Protein AF-A0A1Z4LWZ6-F1 (afdb_monomer_lite)

Organism: NCBI:txid1973488

pLDDT: mean 80.78, std 16.77, range [33.28, 98.44]

Radius of gyration: 16.52 Å; chains: 1; bounding box: 43×30×54 Å

Sequence (131 aa):
MSKLRDSLDKFLAWQERNRPEYASQLQPGLTEEEIEEKLKDIPFRLPKEVYQLYQWRNGSTFDYFLPGSGFIFLPLERAVEEYELNADTYSTDDEYDEPEEYWNQYYFPIFFEGAESAVLGVSPMSNFPRQ

InterPro domains:
  IPR018958 Knr4/Smi1-like domain [PF09346] (29-117)
  IPR037883 Knr4/Smi1-like domain superfamily [G3DSA:3.40.1580.10] (21-126)

Structure (mmCIF, N/CA/C/O backbone):
data_AF-A0A1Z4LWZ6-F1
#
_entry.id   AF-A0A1Z4LWZ6-F1
#
loop_
_atom_site.group_PDB
_atom_site.id
_atom_site.type_symbol
_atom_site.label_atom_id
_atom_site.label_alt_id
_atom_site.label_comp_id
_atom_site.label_asym_id
_atom_site.label_entity_id
_atom_site.label_seq_id
_atom_site.pdbx_PDB_ins_code
_atom_site.Cartn_x
_atom_site.Cartn_y
_atom_site.Cartn_z
_atom_site.occupancy
_atom_site.B_iso_or_equiv
_atom_site.auth_seq_id
_atom_site.auth_com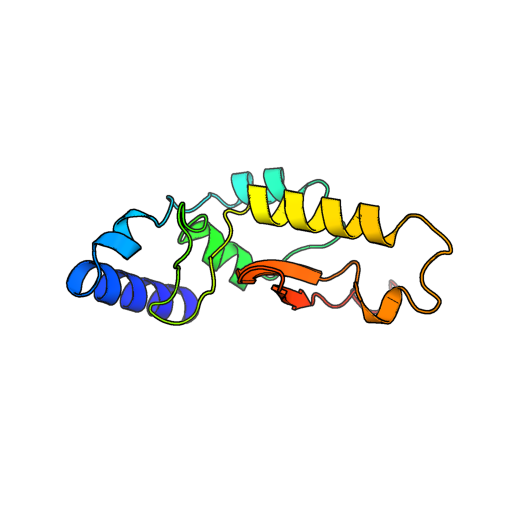p_id
_atom_site.auth_asym_id
_atom_site.auth_atom_id
_atom_site.pdbx_PDB_model_num
ATOM 1 N N . MET A 1 1 ? -20.428 1.361 -0.894 1.00 59.91 1 MET A N 1
ATOM 2 C CA . MET A 1 1 ? -19.069 0.832 -0.662 1.00 59.91 1 MET A CA 1
ATOM 3 C C . MET A 1 1 ? -18.906 -0.451 -1.463 1.00 59.91 1 MET A C 1
ATOM 5 O O . MET A 1 1 ? -19.907 -1.108 -1.727 1.00 59.91 1 MET A O 1
ATOM 9 N N . SER A 1 2 ? -17.697 -0.772 -1.926 1.00 84.94 2 SER A N 1
ATOM 10 C CA . SER A 1 2 ? -17.423 -2.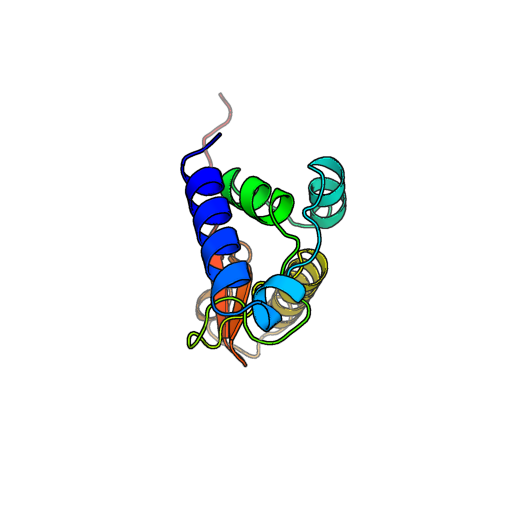062 -2.574 1.00 84.94 2 SER A CA 1
ATOM 11 C C . SER A 1 2 ? -17.278 -3.168 -1.520 1.00 84.94 2 SER A C 1
ATOM 13 O O . SER A 1 2 ? -16.901 -2.894 -0.382 1.00 84.94 2 SER A O 1
ATOM 15 N N . LYS A 1 3 ? -17.500 -4.433 -1.908 1.00 90.06 3 LYS A N 1
ATOM 16 C CA . LYS A 1 3 ? -17.284 -5.602 -1.029 1.00 90.06 3 LYS A CA 1
ATOM 17 C C . LYS A 1 3 ? -15.859 -5.647 -0.456 1.00 90.06 3 LYS A C 1
ATOM 19 O O . LYS A 1 3 ? -15.663 -6.126 0.660 1.00 90.06 3 LYS A O 1
ATOM 24 N N . LEU A 1 4 ? -14.883 -5.142 -1.215 1.00 90.00 4 LEU A N 1
ATOM 25 C CA . LEU A 1 4 ? -13.498 -5.011 -0.777 1.00 90.00 4 LEU A CA 1
ATOM 26 C C . LEU A 1 4 ? -13.386 -4.007 0.374 1.00 90.00 4 LEU A C 1
ATOM 28 O O . LEU A 1 4 ? -12.937 -4.387 1.449 1.00 90.00 4 LEU A O 1
ATOM 32 N N . ARG A 1 5 ? -13.868 -2.771 0.188 1.00 90.25 5 ARG A N 1
ATOM 33 C CA . ARG A 1 5 ? -13.847 -1.735 1.235 1.00 90.25 5 ARG A CA 1
ATOM 34 C C . ARG A 1 5 ? -14.552 -2.188 2.510 1.00 90.25 5 ARG A C 1
ATOM 36 O O . ARG A 1 5 ? -13.967 -2.094 3.579 1.00 90.25 5 ARG A O 1
ATOM 43 N N . ASP A 1 6 ? -15.727 -2.805 2.390 1.00 92.56 6 ASP A N 1
ATOM 44 C CA . ASP A 1 6 ? -16.456 -3.325 3.554 1.00 92.56 6 ASP A CA 1
ATOM 45 C C . ASP A 1 6 ? -15.662 -4.402 4.316 1.00 92.56 6 ASP A C 1
ATOM 47 O O . ASP A 1 6 ? -15.778 -4.527 5.536 1.00 92.56 6 ASP A O 1
ATOM 51 N N . SER A 1 7 ? -14.884 -5.220 3.603 1.00 93.25 7 SER A N 1
ATOM 52 C CA . SER A 1 7 ? -14.030 -6.246 4.214 1.00 93.25 7 SER A CA 1
ATOM 53 C C . SER A 1 7 ? -12.808 -5.627 4.892 1.00 93.25 7 SER A C 1
ATOM 55 O O . SER A 1 7 ? -12.471 -6.017 6.009 1.00 93.25 7 SER A O 1
ATOM 57 N N . LEU A 1 8 ? -12.186 -4.637 4.249 1.00 92.75 8 LEU A N 1
ATOM 58 C CA . LEU A 1 8 ? -11.034 -3.904 4.771 1.00 92.75 8 LEU A CA 1
ATOM 59 C C . LEU A 1 8 ? -11.390 -3.097 6.028 1.00 92.75 8 LEU A C 1
ATOM 61 O O . LEU A 1 8 ? -10.651 -3.134 7.008 1.00 92.75 8 LEU A O 1
ATOM 65 N N . ASP A 1 9 ? -12.558 -2.456 6.057 1.00 94.06 9 ASP A N 1
ATOM 66 C CA . ASP A 1 9 ? -13.031 -1.709 7.228 1.00 94.06 9 ASP A CA 1
ATOM 67 C C . ASP A 1 9 ? -13.310 -2.639 8.418 1.00 94.06 9 ASP A C 1
ATOM 69 O O . ASP A 1 9 ? -12.937 -2.342 9.554 1.00 94.06 9 ASP A O 1
ATOM 73 N N . LYS A 1 10 ? -13.902 -3.817 8.172 1.00 93.94 10 LYS A N 1
ATOM 74 C CA . LYS A 1 10 ? -14.083 -4.848 9.212 1.00 93.94 10 LYS A CA 1
ATOM 75 C C . LYS A 1 10 ? -12.750 -5.367 9.737 1.00 93.94 10 LYS A C 1
ATOM 77 O O . LYS A 1 10 ? -12.621 -5.612 10.936 1.00 93.94 10 LYS A O 1
ATOM 82 N N . PHE A 1 11 ? -11.780 -5.554 8.848 1.00 90.88 11 PHE A N 1
ATOM 83 C CA . PHE A 1 11 ? -10.440 -5.989 9.214 1.00 90.88 11 PHE A CA 1
ATOM 84 C C . PHE A 1 11 ? -9.720 -4.937 10.064 1.00 90.88 11 PHE A C 1
ATOM 86 O O . PHE A 1 11 ? -9.184 -5.285 11.115 1.00 90.88 11 PHE A O 1
ATOM 93 N N . LEU A 1 12 ? -9.791 -3.657 9.680 1.00 91.94 12 LEU A N 1
ATOM 94 C CA . LEU A 1 12 ? -9.246 -2.551 10.468 1.00 91.94 12 LEU A CA 1
ATOM 95 C C . LEU A 1 12 ? -9.880 -2.495 11.859 1.00 91.94 12 LEU A C 1
ATOM 97 O O . LEU A 1 12 ? -9.161 -2.502 12.851 1.00 91.94 12 LEU A O 1
ATOM 101 N N . ALA A 1 13 ? -11.212 -2.538 11.943 1.00 94.38 13 ALA A N 1
ATOM 102 C CA . ALA A 1 13 ? -11.920 -2.517 13.222 1.00 94.38 13 ALA A CA 1
ATOM 103 C C . ALA A 1 13 ? -11.536 -3.708 14.120 1.00 94.38 13 ALA A C 1
ATOM 105 O O . ALA A 1 13 ? -11.448 -3.586 15.346 1.00 94.38 13 ALA A O 1
ATOM 106 N N . TRP A 1 14 ? -11.291 -4.880 13.526 1.00 93.81 14 TRP A N 1
ATOM 107 C CA . TRP A 1 14 ? -10.775 -6.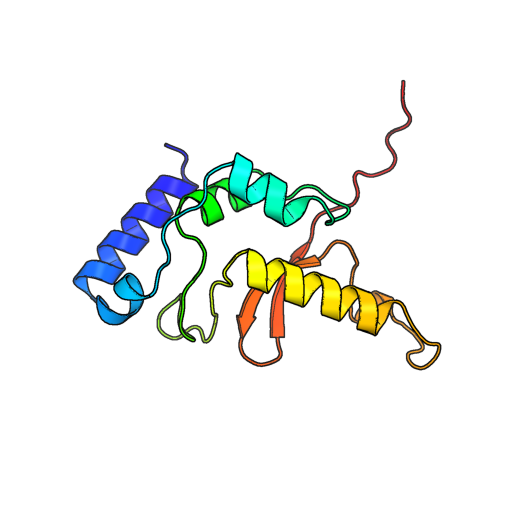027 14.264 1.00 93.81 14 TRP A CA 1
ATOM 108 C C . TRP A 1 14 ? -9.335 -5.796 14.744 1.00 93.81 14 TRP A C 1
ATOM 110 O O . TRP A 1 14 ? -9.048 -6.102 15.904 1.00 93.81 14 TRP A O 1
ATOM 120 N N . GLN A 1 15 ? -8.448 -5.240 13.911 1.00 89.50 15 GLN A N 1
ATOM 121 C CA . GLN A 1 15 ? -7.078 -4.922 14.320 1.00 89.50 15 GLN A CA 1
ATOM 122 C C . GLN A 1 15 ? -7.051 -3.877 15.434 1.00 89.50 15 GLN A C 1
ATOM 124 O O . GLN A 1 15 ? -6.440 -4.124 16.463 1.00 89.50 15 GLN A O 1
ATOM 129 N N . GLU A 1 16 ? -7.765 -2.762 15.296 1.00 92.56 16 GLU A N 1
ATOM 130 C CA . GLU A 1 16 ? -7.821 -1.705 16.316 1.00 92.56 16 GLU A CA 1
ATOM 131 C C . GLU A 1 16 ? -8.254 -2.251 17.684 1.00 92.56 16 GLU A C 1
ATOM 133 O O . GLU A 1 16 ? -7.759 -1.817 18.723 1.00 92.56 16 GLU A O 1
ATOM 138 N N . ARG A 1 17 ? -9.142 -3.255 17.696 1.00 94.94 17 ARG A N 1
ATOM 139 C CA . ARG A 1 17 ? -9.613 -3.900 18.925 1.00 94.94 17 ARG A CA 1
ATOM 140 C C . ARG A 1 17 ? -8.643 -4.932 19.503 1.00 94.94 17 ARG A C 1
ATOM 142 O O . ARG A 1 17 ? -8.573 -5.065 20.722 1.00 94.94 17 ARG A O 1
ATOM 149 N N . ASN A 1 18 ? -7.985 -5.730 18.663 1.00 91.81 18 ASN A N 1
ATOM 150 C CA . ASN A 1 18 ? -7.253 -6.927 19.110 1.00 91.81 18 ASN A CA 1
ATOM 151 C C . ASN A 1 18 ? -5.729 -6.788 19.023 1.00 91.81 18 ASN A C 1
ATOM 153 O O . ASN A 1 18 ? -5.012 -7.529 19.695 1.00 91.81 18 ASN A O 1
ATOM 157 N N . ARG A 1 19 ? -5.253 -5.900 18.156 1.00 88.69 19 ARG A N 1
ATOM 158 C CA . ARG A 1 19 ? -3.863 -5.689 17.737 1.00 88.69 19 ARG A CA 1
ATOM 159 C C . ARG A 1 19 ? -3.633 -4.200 17.393 1.00 88.69 19 ARG A C 1
ATOM 161 O O . ARG A 1 19 ? -3.230 -3.892 16.268 1.00 88.69 19 ARG A O 1
ATOM 168 N N . PRO A 1 20 ? -3.947 -3.256 18.303 1.00 90.31 20 PRO A N 1
ATOM 169 C CA . PRO A 1 20 ? -3.857 -1.817 18.030 1.00 90.31 20 PRO A CA 1
ATOM 170 C C . PRO A 1 20 ? -2.456 -1.372 17.592 1.00 90.31 20 PRO A C 1
ATOM 172 O O . PRO A 1 20 ? -2.320 -0.423 16.822 1.00 90.31 20 PRO A O 1
ATOM 175 N N . GLU A 1 21 ? -1.418 -2.079 18.035 1.00 86.94 21 GLU A N 1
ATOM 176 C CA . GLU A 1 21 ? -0.040 -1.871 17.616 1.00 86.94 21 GLU A CA 1
ATOM 177 C C . GLU A 1 21 ? 0.138 -2.051 16.104 1.00 86.94 21 GLU A C 1
ATOM 179 O O . GLU A 1 21 ? 0.820 -1.233 15.503 1.00 86.94 21 GLU A O 1
ATOM 184 N N . TYR A 1 22 ? -0.559 -3.000 15.470 1.00 85.62 22 TYR A N 1
ATOM 185 C CA . TYR A 1 22 ? -0.539 -3.213 14.016 1.00 85.62 22 TYR A CA 1
ATOM 186 C C . TYR A 1 22 ? -1.380 -2.155 13.291 1.00 85.62 22 TYR A C 1
ATOM 188 O O . TYR A 1 22 ? -0.916 -1.538 12.334 1.00 85.62 22 TYR A O 1
ATOM 196 N N . ALA A 1 23 ? -2.581 -1.863 13.805 1.00 89.44 23 ALA A N 1
ATOM 197 C CA . ALA A 1 23 ? -3.460 -0.847 13.224 1.00 89.44 23 ALA A CA 1
ATOM 198 C C . ALA A 1 23 ? -2.790 0.538 13.173 1.00 89.44 23 ALA A C 1
ATOM 200 O O . ALA A 1 23 ? -2.960 1.275 12.204 1.00 89.44 23 ALA A O 1
ATOM 201 N N . SER A 1 24 ? -1.992 0.870 14.194 1.00 90.12 24 SER A N 1
ATOM 202 C CA . SER A 1 24 ? -1.257 2.138 14.280 1.00 90.12 24 SER A CA 1
ATOM 203 C C . SER A 1 24 ? -0.158 2.305 13.225 1.00 90.12 24 SER A C 1
ATOM 205 O O . SER A 1 24 ? 0.258 3.433 12.971 1.00 90.12 24 SER A O 1
ATOM 207 N N . GLN A 1 25 ? 0.297 1.210 12.604 1.00 89.81 25 GLN A N 1
ATOM 208 C CA . GLN A 1 25 ? 1.324 1.234 11.557 1.00 89.81 25 GLN A CA 1
ATOM 209 C C . GLN A 1 25 ? 0.741 1.462 10.163 1.00 89.81 25 GLN A C 1
ATOM 211 O O . GLN A 1 25 ? 1.496 1.718 9.227 1.00 89.81 25 GLN A O 1
ATOM 216 N N . LEU A 1 26 ? -0.580 1.336 9.997 1.00 91.81 26 LEU A N 1
ATOM 217 C CA . LEU A 1 26 ? -1.230 1.529 8.707 1.00 91.81 26 LEU A CA 1
ATOM 218 C C . LEU A 1 26 ? -1.230 3.008 8.336 1.00 91.81 26 LEU A C 1
ATOM 220 O O . LEU A 1 26 ? -1.858 3.842 8.998 1.00 91.81 26 LEU A O 1
ATOM 224 N N . GLN A 1 27 ? -0.567 3.326 7.232 1.00 94.56 27 GLN A N 1
ATOM 225 C CA . GLN A 1 27 ? -0.454 4.702 6.772 1.00 94.56 27 GLN A CA 1
ATOM 226 C C . GLN A 1 27 ? -1.796 5.205 6.228 1.00 94.56 27 GLN A C 1
ATOM 228 O O . GLN A 1 27 ? -2.618 4.404 5.769 1.00 94.56 27 GLN A O 1
ATOM 233 N N . PRO A 1 28 ? -2.067 6.520 6.276 1.00 96.12 28 PRO A N 1
ATOM 234 C CA . PRO A 1 28 ? -3.244 7.097 5.633 1.00 96.12 28 PRO A CA 1
ATOM 235 C C . PRO A 1 28 ? -3.378 6.632 4.177 1.00 96.12 28 PRO A C 1
ATOM 237 O O . PRO A 1 28 ? -2.378 6.424 3.496 1.00 96.12 28 PRO A O 1
ATOM 240 N N . GLY A 1 29 ? -4.612 6.419 3.720 1.00 97.31 29 GLY A N 1
ATOM 241 C CA . GLY A 1 29 ? -4.866 6.098 2.318 1.00 97.31 29 GLY A CA 1
ATOM 242 C C . GLY A 1 29 ? -4.534 7.275 1.401 1.00 97.31 29 GLY A C 1
ATOM 243 O O . GLY A 1 29 ? -4.621 8.429 1.821 1.00 97.31 29 GLY A O 1
ATOM 244 N N . LEU A 1 30 ? -4.182 6.962 0.158 1.00 98.38 30 LEU A N 1
ATOM 245 C CA . LEU A 1 30 ? -3.868 7.939 -0.885 1.00 98.38 30 LEU A CA 1
ATOM 246 C C . LEU A 1 30 ? -5.127 8.406 -1.628 1.00 98.38 30 LEU A C 1
ATOM 248 O O . LEU A 1 30 ? -6.144 7.706 -1.657 1.00 98.38 30 LEU A O 1
ATOM 252 N N . THR A 1 31 ? -5.065 9.563 -2.279 1.00 98.19 31 THR A N 1
ATOM 253 C CA . THR A 1 31 ? -6.050 9.933 -3.303 1.00 98.19 31 THR A CA 1
ATOM 254 C C . THR A 1 31 ? -5.774 9.206 -4.619 1.00 98.19 31 THR A C 1
ATOM 256 O O . THR A 1 31 ? -4.719 8.605 -4.817 1.00 98.19 31 THR A O 1
ATOM 259 N N . GLU A 1 32 ? -6.741 9.227 -5.537 1.00 97.00 32 GLU A N 1
ATOM 260 C CA . GLU A 1 32 ? -6.535 8.662 -6.876 1.00 97.00 32 GLU A CA 1
ATOM 261 C C . GLU A 1 32 ? -5.408 9.390 -7.618 1.00 97.00 32 GLU A C 1
ATOM 263 O O . GLU A 1 32 ? -4.556 8.748 -8.217 1.00 97.00 32 GLU A O 1
ATOM 268 N N . GLU A 1 33 ? -5.345 10.716 -7.495 1.00 98.06 33 GLU A N 1
ATOM 269 C CA . GLU A 1 33 ? -4.312 11.550 -8.112 1.00 98.06 33 GLU A CA 1
ATOM 270 C C . GLU A 1 33 ? -2.917 11.256 -7.548 1.00 98.06 33 GLU A C 1
ATOM 272 O O . GLU A 1 33 ? -1.951 11.201 -8.303 1.00 98.06 33 GLU A O 1
ATOM 277 N N . GLU A 1 34 ? -2.802 11.027 -6.235 1.00 98.44 34 GLU A N 1
ATOM 278 C CA . GLU A 1 34 ? -1.536 10.629 -5.610 1.00 98.44 34 GLU A CA 1
ATOM 279 C C . GLU A 1 34 ? -1.065 9.253 -6.091 1.00 98.44 34 GLU A C 1
ATOM 281 O O . GLU A 1 34 ? 0.136 9.043 -6.250 1.00 98.44 34 GLU A O 1
ATOM 286 N N . ILE A 1 35 ? -1.994 8.320 -6.327 1.00 98.06 35 ILE A N 1
ATOM 287 C CA . ILE A 1 35 ? -1.682 6.992 -6.869 1.00 98.06 35 ILE A CA 1
ATOM 288 C C . ILE A 1 35 ? -1.215 7.111 -8.321 1.00 98.06 35 ILE A C 1
ATOM 290 O O . ILE A 1 35 ? -0.169 6.566 -8.663 1.00 98.06 35 ILE A O 1
ATOM 294 N N . GLU A 1 36 ? -1.948 7.843 -9.162 1.00 97.12 36 GLU A N 1
ATOM 295 C CA . GLU A 1 36 ? -1.585 8.056 -10.570 1.00 97.12 36 GLU A CA 1
ATOM 296 C C . GLU A 1 36 ? -0.212 8.726 -10.709 1.00 97.12 36 GLU A C 1
ATOM 298 O O . GLU A 1 36 ? 0.602 8.293 -11.520 1.00 97.12 36 GLU A O 1
ATOM 303 N N . GLU A 1 37 ? 0.088 9.736 -9.886 1.00 97.69 37 GLU A N 1
ATOM 304 C CA . GLU A 1 37 ? 1.395 10.403 -9.910 1.00 97.69 37 GLU A CA 1
ATOM 305 C C . GLU A 1 37 ? 2.537 9.448 -9.535 1.00 97.69 37 GLU A C 1
ATOM 307 O O . GLU A 1 37 ? 3.611 9.510 -10.131 1.00 97.69 37 GLU A O 1
ATOM 312 N N . LYS A 1 38 ? 2.316 8.544 -8.572 1.00 97.00 38 LYS A N 1
ATOM 313 C CA . LYS A 1 38 ? 3.317 7.541 -8.165 1.00 97.00 38 LYS A CA 1
ATOM 314 C C . LYS A 1 38 ? 3.504 6.441 -9.206 1.00 97.00 38 LYS A C 1
ATOM 316 O O . LYS A 1 38 ? 4.593 5.896 -9.310 1.00 97.00 38 LYS A O 1
ATOM 321 N N . LEU A 1 39 ? 2.459 6.117 -9.965 1.00 95.69 39 LEU A N 1
ATOM 322 C CA . LEU A 1 39 ? 2.471 5.062 -10.982 1.00 95.69 39 LEU A CA 1
ATOM 323 C C . LEU A 1 39 ? 2.802 5.568 -12.392 1.00 95.69 39 LEU A C 1
ATOM 325 O O . LEU A 1 39 ?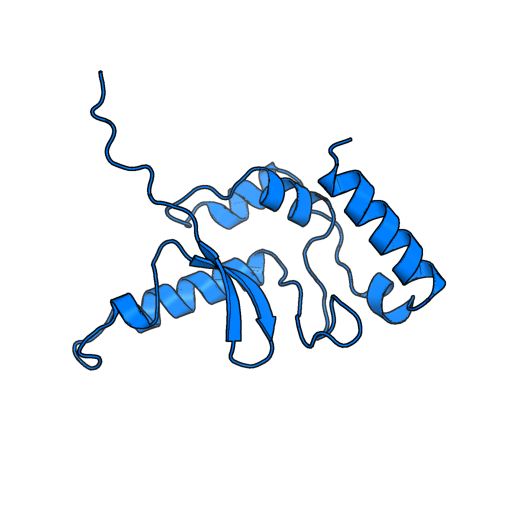 2.777 4.777 -13.331 1.00 95.69 39 LEU A O 1
ATOM 329 N N . LYS A 1 40 ? 3.098 6.861 -12.572 1.00 94.75 40 LYS A N 1
ATOM 330 C CA . LYS A 1 40 ? 3.252 7.489 -13.897 1.00 94.75 40 LYS A CA 1
ATOM 331 C C . LYS A 1 40 ? 4.293 6.821 -14.805 1.00 94.75 40 LYS A C 1
ATOM 333 O O . LYS A 1 40 ? 4.130 6.852 -16.022 1.00 94.75 40 LYS A O 1
ATOM 338 N N . ASP A 1 41 ? 5.326 6.225 -14.210 1.00 91.44 41 ASP A N 1
ATOM 339 C CA . ASP A 1 41 ? 6.442 5.584 -14.912 1.00 91.44 41 ASP A CA 1
ATOM 340 C C . ASP A 1 41 ? 6.268 4.050 -15.022 1.00 91.44 41 ASP A C 1
ATOM 342 O O . ASP A 1 41 ? 7.030 3.374 -15.713 1.00 91.44 41 ASP A O 1
ATOM 346 N N . ILE A 1 42 ? 5.214 3.490 -14.411 1.00 90.50 42 ILE A N 1
ATOM 347 C CA . ILE A 1 42 ? 4.878 2.064 -14.491 1.00 90.50 42 ILE A CA 1
ATOM 348 C C . ILE A 1 42 ? 4.181 1.775 -15.836 1.00 90.50 42 ILE A C 1
ATOM 350 O O . ILE A 1 42 ? 3.184 2.420 -16.171 1.00 90.50 42 ILE A O 1
ATOM 354 N N . PRO A 1 43 ? 4.630 0.778 -16.628 1.00 89.62 43 PRO A N 1
ATOM 355 C CA . PRO A 1 43 ? 4.167 0.567 -18.007 1.00 89.62 43 PRO A CA 1
ATOM 356 C C . PRO A 1 43 ? 2.778 -0.089 -18.126 1.00 89.62 43 PRO A C 1
ATOM 358 O O . PRO A 1 43 ? 2.372 -0.521 -19.208 1.00 89.62 43 PRO A O 1
ATOM 361 N N . PHE A 1 44 ? 2.027 -0.183 -17.030 1.00 88.25 44 PHE A N 1
ATOM 362 C CA . PHE A 1 44 ? 0.701 -0.788 -16.984 1.00 88.25 44 PHE A CA 1
ATOM 363 C C . PHE A 1 44 ? -0.183 -0.111 -15.940 1.00 88.25 44 PHE A C 1
ATOM 365 O O . PHE A 1 44 ? 0.277 0.568 -15.028 1.00 88.25 44 PHE A O 1
ATOM 372 N N . ARG A 1 45 ? -1.493 -0.339 -16.060 1.00 89.50 45 ARG A N 1
ATOM 373 C CA . ARG A 1 45 ? -2.468 0.120 -15.070 1.00 89.50 45 ARG A CA 1
ATOM 374 C C . ARG A 1 45 ? -2.778 -0.980 -14.078 1.00 89.50 45 ARG A C 1
ATOM 376 O O . ARG A 1 45 ? -3.070 -2.110 -14.471 1.00 89.50 45 ARG A O 1
ATOM 383 N N . LEU A 1 46 ? -2.795 -0.620 -12.802 1.00 91.69 46 LEU A N 1
ATOM 384 C CA . LEU A 1 46 ? -3.260 -1.522 -11.761 1.00 91.69 46 LEU A CA 1
ATOM 385 C C . LEU A 1 46 ? -4.795 -1.648 -11.802 1.00 91.69 46 LEU A C 1
ATOM 387 O O . LEU A 1 46 ? -5.495 -0.693 -12.150 1.00 91.69 46 LEU A O 1
ATOM 391 N N . PRO A 1 47 ? -5.354 -2.815 -11.442 1.00 92.94 47 PRO A N 1
ATOM 392 C CA . PRO A 1 47 ? -6.794 -2.987 -11.312 1.00 92.94 47 PRO A CA 1
ATOM 393 C C . PRO A 1 47 ? -7.405 -2.035 -10.283 1.00 92.94 47 PRO A C 1
ATOM 395 O O . PRO A 1 47 ? -6.773 -1.649 -9.297 1.00 92.94 47 PRO A O 1
ATOM 398 N N . LYS A 1 48 ? -8.691 -1.726 -10.461 1.00 93.12 48 LYS A N 1
ATOM 399 C CA . LYS A 1 48 ? -9.453 -0.830 -9.580 1.00 93.12 48 LYS A CA 1
ATOM 400 C C . LYS A 1 48 ? -9.413 -1.267 -8.110 1.00 93.12 48 LYS A C 1
ATOM 402 O O . LYS A 1 48 ? -9.486 -0.436 -7.209 1.00 93.12 48 LYS A O 1
ATOM 407 N N . GLU A 1 49 ? -9.334 -2.564 -7.852 1.00 93.25 49 GLU A N 1
ATOM 408 C CA . GLU A 1 49 ? -9.226 -3.146 -6.518 1.00 93.25 49 GLU A CA 1
ATOM 409 C C . GLU A 1 49 ? -7.933 -2.722 -5.810 1.00 93.25 49 GLU A C 1
ATOM 411 O O . GLU A 1 49 ? -7.959 -2.472 -4.607 1.00 93.25 49 GLU A O 1
ATOM 416 N N . VAL A 1 50 ? -6.833 -2.560 -6.547 1.00 94.19 50 VAL A N 1
ATOM 417 C CA . VAL A 1 50 ? -5.553 -2.094 -5.995 1.00 94.19 50 VAL A CA 1
ATOM 418 C C . VAL A 1 50 ? -5.616 -0.609 -5.661 1.00 94.19 50 VAL A C 1
ATOM 420 O O . VAL A 1 50 ? -5.198 -0.209 -4.578 1.00 94.19 50 VAL A O 1
ATOM 423 N N . TYR A 1 51 ? -6.252 0.198 -6.514 1.00 95.19 51 TYR A N 1
ATOM 424 C CA . TYR A 1 51 ? -6.551 1.595 -6.180 1.00 95.19 51 TYR A CA 1
ATOM 425 C C . TYR A 1 51 ? -7.393 1.677 -4.909 1.00 95.19 51 TYR A C 1
ATOM 427 O O . TYR A 1 51 ? -7.070 2.425 -3.995 1.00 95.19 51 TYR A O 1
ATOM 435 N N . GLN A 1 52 ? -8.442 0.857 -4.794 1.00 95.25 52 GLN A N 1
ATOM 436 C CA . GLN A 1 52 ? -9.265 0.820 -3.583 1.00 95.25 52 GLN A CA 1
ATOM 437 C C . GLN A 1 52 ? -8.476 0.412 -2.335 1.00 95.25 52 GLN A C 1
ATOM 439 O O . GLN A 1 52 ? -8.805 0.901 -1.254 1.00 95.25 52 GLN A O 1
ATOM 444 N N . LEU A 1 53 ? -7.478 -0.464 -2.472 1.00 95.25 53 LEU A N 1
ATOM 445 C CA . LEU A 1 53 ? -6.597 -0.878 -1.384 1.00 95.25 53 LEU A CA 1
ATOM 446 C C . LEU A 1 53 ? -5.689 0.278 -0.930 1.00 95.25 53 LEU A C 1
ATOM 448 O O . LEU A 1 53 ? -5.684 0.607 0.255 1.00 95.25 53 LEU A O 1
ATOM 452 N N . TYR A 1 54 ? -5.000 0.954 -1.852 1.00 97.06 54 TYR A N 1
ATOM 453 C CA . TYR A 1 54 ? -4.108 2.077 -1.519 1.00 97.06 54 TYR A CA 1
ATOM 454 C C . TYR A 1 54 ? -4.851 3.341 -1.081 1.00 97.06 54 TYR A C 1
ATOM 456 O O . TYR A 1 54 ? -4.403 4.057 -0.189 1.00 97.06 54 TYR A O 1
ATOM 464 N N . GLN A 1 55 ? -6.049 3.575 -1.614 1.00 96.69 55 GLN A N 1
ATOM 465 C CA . GLN A 1 55 ? -6.957 4.601 -1.105 1.00 96.69 55 GLN A CA 1
ATOM 466 C C . GLN A 1 55 ? -7.578 4.226 0.255 1.00 96.69 55 GLN A C 1
ATOM 468 O O . GLN A 1 55 ? -8.289 5.031 0.861 1.00 96.69 55 GLN A O 1
ATOM 473 N N . TRP A 1 56 ? -7.439 2.979 0.716 1.00 96.50 56 TRP A N 1
ATOM 474 C CA . TRP A 1 56 ? -7.823 2.586 2.072 1.00 96.50 56 TRP A CA 1
ATOM 475 C C . TRP A 1 56 ? -6.681 2.850 3.041 1.00 96.50 56 TRP A C 1
ATOM 477 O O . TRP A 1 56 ? -6.883 3.591 4.003 1.00 96.50 56 TRP A O 1
ATOM 487 N N . ARG A 1 57 ? -5.493 2.308 2.770 1.00 95.75 57 ARG A N 1
ATOM 488 C CA . ARG A 1 57 ? -4.266 2.550 3.537 1.00 95.75 57 ARG A CA 1
ATOM 489 C C . ARG A 1 57 ? -3.057 2.466 2.610 1.00 95.75 57 ARG A C 1
ATOM 491 O O . ARG A 1 57 ? -3.021 1.584 1.758 1.00 95.75 57 ARG A O 1
ATOM 498 N N . ASN A 1 58 ? -2.068 3.339 2.796 1.00 96.50 58 ASN A N 1
ATOM 499 C CA . ASN A 1 58 ? -0.831 3.319 2.011 1.00 96.50 58 ASN A CA 1
ATOM 500 C C . ASN A 1 58 ? 0.227 2.388 2.621 1.00 96.50 58 ASN A C 1
ATOM 502 O O . ASN A 1 58 ? 1.290 2.828 3.059 1.00 96.50 58 ASN A O 1
ATOM 506 N N . GLY A 1 59 ? -0.084 1.099 2.717 1.00 93.50 59 GLY A N 1
ATOM 507 C CA . GLY A 1 59 ? 0.832 0.150 3.339 1.00 93.50 59 GLY A CA 1
ATOM 508 C C . GLY A 1 59 ? 0.968 0.306 4.855 1.00 93.50 59 GLY A C 1
ATOM 509 O O . GLY A 1 59 ? 0.185 0.995 5.524 1.00 93.50 59 GLY A O 1
ATOM 510 N N . SER A 1 60 ? 1.987 -0.356 5.399 1.00 90.00 60 SER A N 1
ATOM 511 C CA . SER A 1 60 ? 2.404 -0.277 6.797 1.00 90.00 60 SER A CA 1
ATOM 512 C C .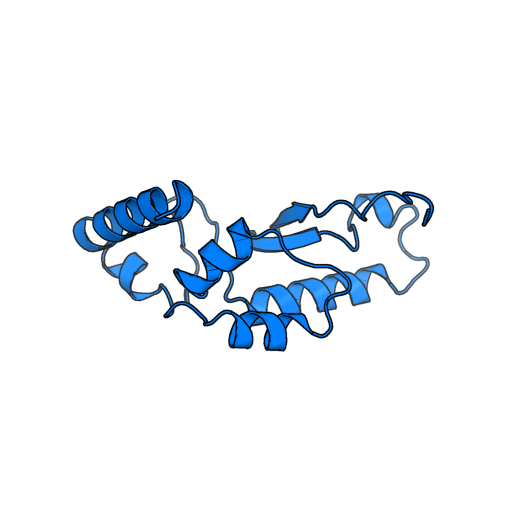 SER A 1 60 ? 3.849 0.202 6.932 1.00 90.00 60 SER A C 1
ATOM 514 O O . SER A 1 60 ? 4.675 0.010 6.045 1.00 90.00 60 SER A O 1
ATOM 516 N N . THR A 1 61 ? 4.173 0.839 8.056 1.00 84.00 61 THR A N 1
ATOM 517 C CA . THR A 1 61 ? 5.541 1.285 8.387 1.00 84.00 61 THR A CA 1
ATOM 518 C C . THR A 1 61 ? 6.444 0.186 8.958 1.00 84.00 61 THR A C 1
ATOM 520 O O . THR A 1 61 ? 7.640 0.418 9.106 1.00 84.00 61 THR A O 1
ATOM 523 N N . PHE A 1 62 ? 5.893 -0.981 9.305 1.00 70.88 62 PHE A N 1
ATOM 524 C CA . PHE A 1 62 ? 6.597 -2.096 9.954 1.00 70.88 62 PHE A CA 1
ATOM 525 C C . PHE A 1 62 ? 6.200 -3.456 9.367 1.00 70.88 62 PHE A C 1
ATOM 527 O O . PHE A 1 62 ? 5.176 -3.566 8.684 1.00 70.88 62 PHE A O 1
ATOM 534 N N . ASP A 1 63 ? 6.984 -4.478 9.729 1.00 65.19 63 ASP A N 1
ATOM 535 C CA . ASP A 1 63 ? 7.047 -5.824 9.136 1.00 65.19 63 ASP A CA 1
ATOM 536 C C . ASP A 1 63 ? 5.799 -6.714 9.274 1.00 65.19 63 ASP A C 1
ATOM 538 O O . ASP A 1 63 ? 5.865 -7.920 9.046 1.00 65.19 63 ASP A O 1
ATOM 542 N N . TYR A 1 64 ? 4.643 -6.173 9.661 1.00 65.56 64 TYR A N 1
ATOM 543 C CA . TYR A 1 64 ? 3.470 -7.009 9.874 1.00 65.56 64 TYR A CA 1
ATOM 544 C C . TYR A 1 64 ? 2.159 -6.317 9.502 1.00 65.56 64 TYR A C 1
ATOM 546 O O . TYR A 1 64 ? 1.633 -5.491 10.248 1.00 65.56 64 TYR A O 1
ATOM 554 N N . PHE A 1 65 ? 1.585 -6.719 8.369 1.00 70.50 65 PHE A N 1
ATOM 555 C CA . PHE A 1 65 ? 0.253 -6.292 7.941 1.00 70.50 65 PHE A CA 1
ATOM 556 C C . PHE A 1 65 ? -0.847 -7.268 8.377 1.00 70.50 65 PHE A C 1
ATOM 558 O O . PHE A 1 65 ? -1.886 -6.843 8.893 1.00 70.50 65 PHE A O 1
ATOM 565 N N . LEU A 1 66 ? -0.616 -8.579 8.221 1.00 70.12 66 LEU A N 1
ATOM 566 C CA . LEU A 1 66 ? -1.503 -9.613 8.763 1.00 70.12 66 LEU A CA 1
ATOM 567 C C . LEU A 1 66 ? -0.804 -10.326 9.930 1.00 70.12 66 LEU A C 1
ATOM 569 O O . LEU A 1 66 ? 0.309 -10.843 9.756 1.00 70.12 66 LEU A O 1
ATOM 573 N N . PRO A 1 67 ? -1.446 -10.408 11.110 1.00 65.56 67 PRO A N 1
ATOM 574 C CA . PRO A 1 67 ? -0.887 -11.119 12.251 1.00 65.56 67 PRO A CA 1
ATOM 575 C C . PRO A 1 67 ? -0.514 -12.563 11.897 1.00 65.56 67 PRO A C 1
ATOM 577 O O . PRO A 1 67 ? -1.369 -13.347 11.489 1.00 65.56 67 PRO A O 1
ATOM 580 N N . GLY A 1 68 ? 0.760 -12.910 12.082 1.00 67.50 68 GLY A N 1
ATOM 581 C CA . GLY A 1 68 ? 1.281 -14.263 11.862 1.00 67.50 68 GLY A CA 1
ATOM 582 C C . GLY A 1 68 ? 1.572 -14.636 10.407 1.00 67.50 68 GLY A C 1
ATOM 583 O O . GLY A 1 68 ? 1.905 -15.789 10.167 1.00 67.50 68 GLY A O 1
ATOM 584 N N . SER A 1 69 ? 1.450 -13.704 9.457 1.00 71.81 69 SER A N 1
ATOM 585 C CA . SER A 1 69 ? 1.648 -14.000 8.030 1.00 71.81 69 SER A CA 1
ATOM 586 C C . SER A 1 69 ? 3.037 -13.679 7.477 1.00 71.81 69 SER A C 1
ATOM 588 O O . SER A 1 69 ? 3.270 -13.998 6.326 1.00 71.81 69 SER A O 1
ATOM 590 N N . GLY A 1 70 ? 3.901 -12.978 8.223 1.00 72.44 70 GLY A N 1
ATOM 591 C CA . GLY A 1 70 ? 5.185 -12.467 7.708 1.00 72.44 70 GLY A CA 1
ATOM 592 C C . GLY A 1 70 ? 5.066 -11.374 6.632 1.00 72.44 70 GLY A C 1
ATOM 593 O O . GLY A 1 70 ? 5.991 -10.588 6.463 1.00 72.44 70 GLY A O 1
ATOM 594 N N . PHE A 1 71 ? 3.913 -11.264 5.966 1.00 79.50 71 PHE A N 1
ATOM 595 C CA . PHE A 1 71 ? 3.671 -10.291 4.913 1.00 79.50 71 PHE A CA 1
ATOM 596 C C . PHE A 1 71 ? 3.514 -8.862 5.439 1.00 79.50 71 PHE A C 1
ATOM 598 O O . PHE A 1 71 ? 2.703 -8.554 6.326 1.00 79.50 71 PHE A O 1
ATOM 605 N N . ILE A 1 72 ? 4.244 -7.977 4.777 1.00 86.19 72 ILE A N 1
ATOM 606 C CA . ILE A 1 72 ? 4.218 -6.526 4.877 1.00 86.19 72 ILE A CA 1
ATOM 607 C C . ILE A 1 72 ? 3.354 -6.006 3.740 1.00 86.19 72 ILE A C 1
ATOM 609 O O . ILE A 1 72 ? 3.536 -6.408 2.596 1.00 86.19 72 ILE A O 1
ATOM 613 N N . PHE A 1 73 ? 2.428 -5.100 4.031 1.00 91.69 73 PHE A N 1
ATOM 614 C CA . PHE A 1 73 ? 1.731 -4.358 2.988 1.00 91.69 73 PHE A CA 1
ATOM 615 C C . PHE A 1 73 ? 2.589 -3.155 2.622 1.00 91.69 73 PHE A C 1
ATOM 617 O O . PHE A 1 73 ? 2.751 -2.243 3.433 1.00 91.69 73 PHE A O 1
ATOM 624 N N . LEU A 1 74 ? 3.178 -3.181 1.429 1.00 92.62 74 LEU A N 1
ATOM 625 C CA . LEU A 1 74 ? 4.128 -2.159 1.018 1.00 92.62 74 LEU A CA 1
ATOM 626 C C . LEU A 1 74 ? 3.417 -0.820 0.798 1.00 92.62 74 LEU A C 1
ATOM 628 O O . LEU A 1 74 ? 2.397 -0.785 0.101 1.00 92.62 74 LEU A O 1
ATOM 632 N N . PRO A 1 75 ? 3.958 0.291 1.331 1.00 95.25 75 PRO A N 1
ATOM 633 C CA . PRO A 1 75 ? 3.603 1.623 0.854 1.00 95.25 75 PRO A CA 1
ATOM 634 C C . PRO A 1 75 ? 3.827 1.705 -0.655 1.00 95.25 75 PRO A C 1
ATOM 636 O O . PRO A 1 75 ? 4.771 1.100 -1.168 1.00 95.25 75 PRO A O 1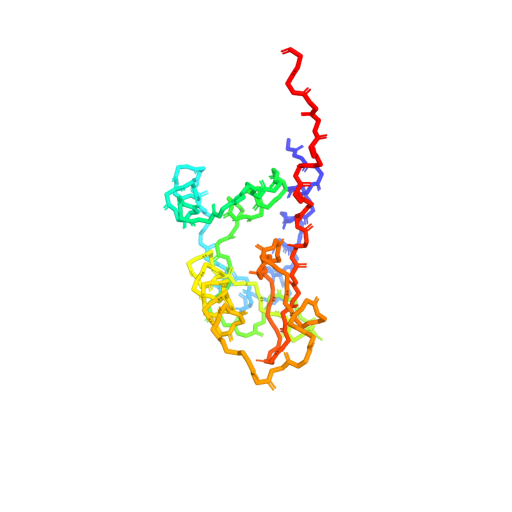
ATOM 639 N N . LEU A 1 76 ? 2.967 2.425 -1.373 1.00 96.62 76 LEU A N 1
ATOM 640 C CA . LEU A 1 76 ? 2.972 2.426 -2.836 1.00 96.62 76 LEU A CA 1
ATOM 641 C C . LEU A 1 76 ? 4.321 2.871 -3.412 1.00 96.62 76 LEU A C 1
ATOM 643 O O . LEU A 1 76 ? 4.774 2.338 -4.413 1.00 96.62 76 LEU A O 1
ATOM 647 N N . GLU A 1 77 ? 4.985 3.810 -2.748 1.00 95.19 77 GLU A N 1
ATOM 648 C CA . GLU A 1 77 ? 6.312 4.294 -3.124 1.00 95.19 77 GLU A CA 1
ATOM 649 C C . GLU A 1 77 ? 7.352 3.173 -3.067 1.00 95.19 77 GLU A C 1
ATOM 651 O O . GLU A 1 77 ? 8.147 3.022 -3.985 1.00 95.19 77 GLU A O 1
ATOM 656 N N . ARG A 1 78 ? 7.294 2.333 -2.026 1.00 93.38 78 ARG A N 1
ATOM 657 C CA . ARG A 1 78 ? 8.170 1.164 -1.903 1.00 93.38 78 ARG A CA 1
ATOM 658 C C . ARG A 1 78 ? 7.833 0.100 -2.938 1.00 93.38 78 ARG A C 1
ATOM 660 O O . ARG A 1 78 ? 8.737 -0.480 -3.511 1.00 93.38 78 ARG A O 1
ATOM 667 N N . ALA A 1 79 ? 6.551 -0.135 -3.206 1.00 93.56 79 ALA A N 1
ATOM 668 C CA . ALA A 1 79 ? 6.130 -1.065 -4.252 1.00 93.56 79 ALA A CA 1
ATOM 669 C C . ALA A 1 79 ? 6.656 -0.659 -5.643 1.00 93.56 79 ALA A C 1
ATOM 671 O O . ALA A 1 79 ? 7.066 -1.518 -6.421 1.00 93.56 79 ALA A O 1
ATOM 672 N N . VAL A 1 80 ? 6.677 0.645 -5.942 1.00 94.19 80 VAL A N 1
ATOM 673 C CA . VAL A 1 80 ? 7.267 1.194 -7.173 1.00 94.19 80 VAL A CA 1
ATOM 674 C C . VAL A 1 80 ? 8.786 1.011 -7.187 1.00 94.19 80 VAL A C 1
ATOM 676 O O . VAL A 1 80 ? 9.303 0.479 -8.162 1.00 94.19 80 VAL A O 1
ATOM 679 N N . GLU A 1 81 ? 9.485 1.362 -6.101 1.00 92.06 81 GLU A N 1
ATOM 680 C CA . GLU A 1 81 ? 10.936 1.142 -5.978 1.00 92.06 81 GLU A CA 1
ATOM 681 C C . GLU A 1 81 ? 11.308 -0.335 -6.207 1.00 92.06 81 GLU A C 1
ATOM 683 O O . GLU A 1 81 ? 12.201 -0.636 -6.992 1.00 92.06 81 GLU A O 1
ATOM 688 N N . GLU A 1 82 ? 10.594 -1.269 -5.573 1.00 89.06 82 GLU A N 1
ATOM 689 C CA . GLU A 1 82 ? 10.819 -2.713 -5.734 1.00 89.06 82 GLU A CA 1
ATOM 690 C C . GLU A 1 82 ? 10.530 -3.188 -7.164 1.00 89.06 82 GLU A C 1
ATOM 692 O O . GLU A 1 82 ? 11.255 -4.021 -7.709 1.00 89.06 82 GLU A O 1
ATOM 697 N N . TYR A 1 83 ? 9.481 -2.664 -7.803 1.00 90.12 83 TYR A N 1
ATOM 698 C CA . TYR A 1 83 ? 9.196 -2.964 -9.204 1.00 90.12 83 TYR A CA 1
ATOM 699 C C . TYR A 1 83 ? 10.344 -2.518 -10.119 1.00 90.12 83 TYR A C 1
ATOM 701 O O . TYR A 1 83 ? 10.781 -3.290 -10.971 1.00 90.12 83 TYR A O 1
ATOM 709 N N . GLU A 1 84 ? 10.841 -1.294 -9.937 1.00 89.31 84 GLU A N 1
ATOM 710 C CA . GLU A 1 84 ? 11.926 -0.728 -10.742 1.00 89.31 84 GLU A CA 1
ATOM 711 C C . GLU A 1 84 ? 13.248 -1.467 -10.522 1.00 89.31 84 GLU A C 1
ATOM 713 O O . GLU A 1 84 ? 13.935 -1.781 -11.491 1.00 89.31 84 GLU A O 1
ATOM 718 N N . LEU A 1 85 ? 13.577 -1.810 -9.271 1.00 87.12 85 LEU A N 1
ATOM 719 C CA . LEU A 1 85 ? 14.771 -2.592 -8.938 1.00 87.12 85 LEU A CA 1
ATOM 720 C C . LEU A 1 85 ? 14.750 -3.975 -9.590 1.00 87.12 85 LEU A C 1
ATOM 722 O O . LEU A 1 85 ? 15.760 -4.407 -10.146 1.00 87.12 85 LEU A O 1
ATOM 726 N N . ASN A 1 86 ? 13.605 -4.661 -9.555 1.00 82.62 86 ASN A N 1
ATOM 727 C CA . ASN A 1 86 ? 13.455 -5.944 -10.236 1.00 82.62 86 ASN A CA 1
ATOM 728 C C . ASN A 1 86 ? 13.520 -5.766 -11.759 1.00 82.62 86 ASN A C 1
ATOM 730 O O . ASN A 1 86 ? 14.212 -6.520 -12.437 1.00 82.62 86 ASN A O 1
ATOM 734 N N . ALA A 1 87 ? 12.859 -4.746 -12.310 1.00 81.25 87 ALA A N 1
ATOM 735 C CA . ALA A 1 87 ? 12.929 -4.461 -13.737 1.00 81.25 87 ALA A CA 1
ATOM 736 C C . ALA A 1 87 ? 14.372 -4.216 -14.205 1.00 81.25 87 ALA A C 1
ATOM 738 O O . ALA A 1 87 ? 14.746 -4.771 -15.227 1.00 81.25 87 ALA A O 1
ATOM 739 N N . ASP A 1 88 ? 15.183 -3.460 -13.461 1.00 80.19 88 ASP A N 1
ATOM 740 C CA . ASP A 1 88 ? 16.599 -3.223 -13.780 1.00 80.19 88 ASP A CA 1
ATOM 741 C C . ASP A 1 88 ? 17.426 -4.514 -13.659 1.00 80.19 88 ASP A C 1
ATOM 743 O O . ASP A 1 88 ? 18.069 -4.931 -14.622 1.00 80.19 88 ASP A O 1
ATOM 747 N N . THR A 1 89 ? 17.300 -5.216 -12.525 1.00 76.00 89 THR A N 1
ATOM 748 C CA . THR A 1 89 ? 18.026 -6.468 -12.230 1.00 76.00 89 THR A CA 1
ATOM 749 C C . THR A 1 89 ? 17.810 -7.538 -13.301 1.00 76.00 89 THR A C 1
ATOM 751 O O . THR A 1 89 ? 18.739 -8.267 -13.634 1.00 76.00 89 THR A O 1
ATOM 754 N N . TYR A 1 90 ? 16.596 -7.630 -13.850 1.00 69.12 90 TYR A N 1
ATOM 755 C CA . TYR A 1 90 ? 16.240 -8.614 -14.875 1.00 69.12 90 TYR A CA 1
ATOM 756 C C . TYR A 1 90 ? 16.213 -8.037 -16.306 1.00 69.12 90 TYR A C 1
ATOM 758 O O . TYR A 1 90 ? 15.944 -8.780 -17.251 1.00 69.12 90 TYR A O 1
ATOM 766 N N . SER A 1 91 ? 16.478 -6.736 -16.501 1.00 65.31 91 SER A N 1
ATOM 767 C CA . SER A 1 91 ? 16.580 -6.100 -17.829 1.00 65.31 91 SER A CA 1
ATOM 768 C C . SER A 1 91 ? 18.000 -6.128 -18.390 1.00 65.31 91 SER A C 1
ATOM 770 O O . SER A 1 91 ? 18.163 -5.969 -19.605 1.00 65.31 91 SER A O 1
ATOM 772 N N . THR A 1 92 ? 19.018 -6.271 -17.545 1.00 53.28 92 THR A N 1
ATOM 773 C CA . THR A 1 92 ? 20.421 -6.291 -17.961 1.00 53.28 92 THR A CA 1
ATOM 774 C C . THR A 1 92 ? 21.045 -7.654 -17.676 1.00 53.28 92 THR A C 1
ATOM 776 O O . THR A 1 92 ? 21.085 -8.080 -16.530 1.00 53.28 92 THR A O 1
ATOM 779 N N . ASP A 1 93 ? 21.586 -8.260 -18.732 1.00 48.41 93 ASP A N 1
ATOM 780 C CA . ASP A 1 93 ? 22.615 -9.309 -18.741 1.00 48.41 93 ASP A CA 1
ATOM 781 C C . ASP A 1 93 ? 22.165 -10.784 -18.775 1.00 48.41 93 ASP A C 1
ATOM 783 O O . ASP A 1 93 ? 21.669 -11.353 -17.807 1.00 48.41 93 ASP A O 1
ATOM 787 N N . ASP A 1 94 ? 22.381 -11.397 -19.950 1.00 51.72 94 ASP A N 1
ATOM 788 C CA . ASP A 1 94 ? 23.235 -12.559 -20.304 1.00 51.72 94 ASP A CA 1
ATOM 789 C C . ASP A 1 94 ? 23.731 -13.570 -19.223 1.00 51.72 94 ASP A C 1
ATOM 791 O O . ASP A 1 94 ? 24.444 -14.511 -19.576 1.00 51.72 94 ASP A O 1
ATOM 795 N N . GLU A 1 95 ? 23.404 -13.433 -17.933 1.00 55.62 95 GLU A N 1
ATOM 796 C CA . GLU A 1 95 ? 23.858 -14.307 -16.833 1.00 55.62 95 GLU A CA 1
ATOM 797 C C . GLU A 1 95 ? 22.827 -15.389 -16.445 1.00 55.62 95 GLU A C 1
ATOM 799 O O . GLU A 1 95 ? 23.194 -16.415 -15.869 1.00 55.62 95 GLU A O 1
ATOM 804 N N . TYR A 1 96 ? 21.554 -15.215 -16.817 1.00 53.38 96 TYR A N 1
ATOM 805 C CA . TYR A 1 96 ? 20.485 -16.185 -16.564 1.00 53.38 96 TYR A CA 1
ATOM 806 C C . TYR A 1 96 ? 19.909 -16.710 -17.884 1.00 53.38 96 TYR A C 1
ATOM 808 O O . TYR A 1 96 ? 19.365 -15.945 -18.675 1.00 53.38 96 TYR A O 1
ATOM 816 N N . ASP A 1 97 ? 20.002 -18.027 -18.106 1.00 55.84 97 ASP A N 1
ATOM 817 C CA . ASP A 1 97 ? 19.525 -18.695 -19.330 1.00 55.84 97 ASP A CA 1
ATOM 818 C C . ASP A 1 97 ? 17.996 -18.544 -19.553 1.00 55.84 97 ASP A C 1
ATOM 820 O O . ASP A 1 97 ? 17.533 -18.690 -20.684 1.00 55.84 97 ASP A O 1
ATOM 824 N N . GLU A 1 98 ? 17.208 -18.213 -18.512 1.00 56.44 98 GLU A N 1
ATOM 825 C CA . GLU A 1 98 ? 15.737 -18.071 -18.570 1.00 56.44 98 GLU A CA 1
ATOM 826 C C . GLU A 1 98 ? 15.196 -16.906 -17.693 1.00 56.44 98 GLU A C 1
ATOM 828 O O . GLU A 1 98 ? 14.637 -17.126 -16.616 1.00 56.44 98 GLU A O 1
ATOM 833 N N . PRO A 1 99 ? 15.316 -15.634 -18.123 1.00 54.19 99 PRO A N 1
ATOM 834 C CA . PRO A 1 99 ? 14.895 -14.467 -17.329 1.00 54.19 99 PRO A CA 1
ATOM 835 C C . PRO A 1 99 ? 13.374 -14.392 -17.082 1.00 54.19 99 PRO A C 1
ATOM 837 O O . PRO A 1 99 ? 12.930 -13.856 -16.066 1.00 54.19 99 PRO A O 1
ATOM 840 N N . GLU A 1 100 ? 12.564 -14.976 -17.970 1.00 55.59 100 GLU A N 1
ATOM 841 C CA . GLU A 1 100 ? 11.095 -15.008 -17.866 1.00 55.59 100 GLU A CA 1
ATOM 842 C C . GLU A 1 100 ? 10.579 -15.958 -16.766 1.00 55.59 100 GLU A C 1
ATOM 844 O O . GLU A 1 100 ? 9.412 -15.866 -16.378 1.00 55.59 100 GLU A O 1
ATOM 849 N N . GLU A 1 101 ? 11.428 -16.859 -16.253 1.00 59.59 101 GLU A N 1
ATOM 850 C CA . GLU A 1 101 ? 11.070 -17.799 -15.182 1.00 59.59 101 GLU A CA 1
ATOM 851 C C . GLU A 1 101 ? 11.098 -17.128 -13.791 1.00 59.59 101 GLU A C 1
ATOM 853 O O . GLU A 1 101 ? 10.380 -17.548 -12.881 1.00 59.59 101 GLU A O 1
ATOM 858 N N . TYR A 1 102 ? 11.865 -16.039 -13.640 1.00 59.97 102 TYR A N 1
ATOM 859 C CA . TYR A 1 102 ? 12.121 -15.377 -12.354 1.00 59.97 102 TYR A CA 1
ATOM 860 C C . TYR A 1 102 ? 11.432 -14.021 -12.196 1.00 59.97 102 TYR A C 1
ATOM 862 O O . TYR A 1 102 ? 11.075 -13.644 -11.078 1.00 59.97 102 TYR A O 1
ATOM 870 N N . TRP A 1 103 ? 11.189 -13.299 -13.291 1.00 65.19 103 TRP A N 1
ATOM 871 C CA . TRP A 1 103 ? 10.505 -12.012 -13.244 1.00 65.19 103 TRP A CA 1
ATOM 872 C C . TRP A 1 103 ? 9.646 -11.777 -14.478 1.00 65.19 103 TRP A C 1
ATOM 874 O O . TRP A 1 103 ? 10.024 -12.062 -15.611 1.00 65.19 103 TRP A O 1
ATOM 884 N N . ASN A 1 104 ? 8.468 -11.204 -14.250 1.00 72.69 104 ASN A N 1
ATOM 885 C CA . ASN A 1 104 ? 7.586 -10.760 -15.310 1.00 72.69 104 ASN A CA 1
ATOM 886 C C . ASN A 1 104 ? 7.398 -9.250 -15.169 1.00 72.69 104 ASN A C 1
ATOM 888 O O . ASN A 1 104 ? 6.988 -8.777 -14.114 1.00 72.69 104 ASN A O 1
ATOM 892 N N . GLN A 1 105 ? 7.631 -8.496 -16.246 1.00 76.62 105 GLN A N 1
ATOM 893 C CA . GLN A 1 105 ? 7.461 -7.035 -16.272 1.00 76.62 105 GLN A CA 1
ATOM 894 C C . GLN A 1 105 ? 6.045 -6.562 -15.902 1.00 76.62 105 GLN A C 1
ATOM 896 O O . GLN A 1 105 ? 5.811 -5.372 -15.763 1.00 76.62 105 GLN A O 1
ATOM 901 N N . TYR A 1 106 ? 5.080 -7.470 -15.785 1.00 80.44 106 TYR A N 1
ATOM 902 C CA . TYR A 1 106 ? 3.718 -7.189 -15.363 1.00 80.44 106 TYR A CA 1
ATOM 903 C C . TYR A 1 106 ? 3.428 -7.620 -13.918 1.00 80.44 106 TYR A C 1
ATOM 905 O O . TYR A 1 106 ? 2.266 -7.725 -13.521 1.00 80.44 106 TYR A O 1
ATOM 913 N N . TYR A 1 107 ? 4.457 -7.914 -13.125 1.00 86.06 107 TYR A N 1
ATOM 914 C CA . TYR A 1 107 ? 4.332 -8.247 -11.711 1.00 86.06 107 TYR A CA 1
ATOM 915 C C . TYR A 1 107 ? 4.562 -7.007 -10.864 1.00 86.06 107 TYR A C 1
ATOM 917 O O . TYR A 1 107 ? 5.644 -6.438 -10.865 1.00 86.06 107 TYR A O 1
ATOM 925 N N . PHE A 1 108 ? 3.536 -6.593 -10.122 1.00 89.25 108 PHE A N 1
ATOM 926 C CA . PHE A 1 108 ? 3.635 -5.456 -9.210 1.00 89.25 108 PHE A CA 1
ATOM 927 C C . PHE A 1 108 ? 3.634 -5.935 -7.750 1.00 89.25 108 PHE A C 1
ATOM 929 O O . PHE A 1 108 ? 2.663 -6.586 -7.342 1.00 89.25 108 PHE A O 1
ATOM 936 N N . PRO A 1 109 ? 4.681 -5.659 -6.953 1.00 90.19 109 PRO A N 1
ATOM 937 C CA . PRO A 1 109 ? 4.784 -6.155 -5.583 1.00 90.19 109 PRO A CA 1
ATOM 938 C C . PRO A 1 109 ? 3.874 -5.352 -4.648 1.00 90.19 109 PRO A C 1
ATOM 940 O O . PRO A 1 109 ? 4.113 -4.182 -4.377 1.00 90.19 109 PRO A O 1
ATOM 943 N N . ILE A 1 110 ? 2.809 -5.979 -4.141 1.00 90.88 110 ILE A N 1
ATOM 944 C CA . ILE A 1 110 ? 1.875 -5.330 -3.198 1.00 90.88 110 ILE A CA 1
ATOM 945 C C . ILE A 1 110 ? 2.198 -5.740 -1.761 1.00 90.88 110 ILE A C 1
ATOM 947 O O . ILE A 1 110 ? 2.116 -4.921 -0.840 1.00 90.88 110 ILE A O 1
ATOM 951 N N . PHE A 1 111 ? 2.574 -7.007 -1.567 1.00 87.88 111 PHE A N 1
ATOM 952 C CA . PHE A 1 111 ? 3.018 -7.511 -0.275 1.00 87.88 111 PHE A CA 1
ATOM 953 C C . PHE A 1 111 ? 4.412 -8.108 -0.362 1.00 87.88 111 PHE A C 1
ATOM 955 O O . PHE A 1 111 ? 4.792 -8.667 -1.388 1.00 87.88 111 PHE A O 1
ATOM 962 N N . PHE A 1 112 ? 5.137 -8.025 0.745 1.00 80.56 112 PHE A N 1
ATOM 963 C CA . PHE A 1 112 ? 6.523 -8.459 0.844 1.00 80.56 112 PHE A CA 1
ATOM 964 C C . PHE A 1 112 ? 6.732 -9.330 2.080 1.00 80.56 112 PHE A C 1
ATOM 966 O O . PHE A 1 112 ? 6.236 -8.988 3.147 1.00 80.56 112 PHE A O 1
ATOM 973 N N . GLU A 1 113 ? 7.464 -10.430 1.955 1.00 75.38 113 GLU A N 1
ATOM 974 C CA . GLU A 1 113 ? 7.890 -11.298 3.053 1.00 75.38 113 GLU A CA 1
ATOM 975 C C . GLU A 1 113 ? 9.372 -11.666 2.857 1.00 75.38 113 GLU A C 1
ATOM 977 O O . GLU A 1 113 ? 9.725 -12.596 2.134 1.00 75.38 113 GLU A O 1
ATOM 982 N N . GLY A 1 114 ? 10.276 -10.939 3.516 1.00 68.38 114 GLY A N 1
ATOM 983 C CA . GLY A 1 114 ? 11.703 -11.280 3.542 1.00 68.38 114 GLY A CA 1
ATOM 984 C C . GLY A 1 114 ? 12.423 -11.124 2.196 1.00 68.38 114 GLY A C 1
ATOM 985 O O . GLY A 1 114 ? 12.965 -10.063 1.929 1.00 68.38 114 GLY A O 1
ATOM 986 N N . ALA A 1 115 ? 12.510 -12.192 1.401 1.00 60.69 115 ALA A N 1
ATOM 987 C CA . ALA A 1 115 ? 13.075 -12.175 0.043 1.00 60.69 115 ALA A CA 1
ATOM 988 C C . ALA A 1 115 ? 12.018 -12.488 -1.032 1.00 60.69 115 ALA A C 1
ATOM 990 O O . ALA A 1 115 ? 12.329 -12.526 -2.219 1.00 60.69 115 ALA A O 1
ATOM 991 N N . GLU A 1 116 ? 10.775 -12.735 -0.618 1.00 61.09 116 GLU A N 1
ATOM 992 C CA . GLU A 1 116 ? 9.675 -13.115 -1.492 1.00 61.09 116 GLU A CA 1
ATOM 993 C C . GLU A 1 116 ? 8.641 -11.988 -1.541 1.00 61.09 116 GLU A C 1
ATOM 995 O O . GLU A 1 116 ? 8.335 -11.341 -0.539 1.00 61.09 116 GLU A O 1
ATOM 1000 N N . SER A 1 117 ? 8.082 -11.742 -2.723 1.00 63.88 117 SER A N 1
ATOM 1001 C CA . SER A 1 117 ? 7.009 -10.766 -2.915 1.00 63.88 117 SER A CA 1
ATOM 1002 C C . SER A 1 117 ? 5.737 -11.475 -3.354 1.00 63.88 117 SER A C 1
ATOM 1004 O O . SER A 1 117 ? 5.748 -12.247 -4.313 1.00 63.88 117 SER A O 1
ATOM 1006 N N . ALA A 1 118 ? 4.609 -11.165 -2.712 1.00 71.62 118 ALA A N 1
ATOM 1007 C CA . ALA A 1 118 ? 3.311 -11.476 -3.293 1.00 71.62 118 ALA A CA 1
ATOM 1008 C C . ALA A 1 118 ? 2.988 -10.394 -4.328 1.00 71.62 118 ALA A C 1
ATOM 1010 O O . ALA A 1 118 ? 2.608 -9.259 -4.007 1.00 71.62 118 ALA A O 1
ATOM 1011 N N . VAL A 1 119 ? 3.181 -10.767 -5.587 1.00 71.62 119 VAL A N 1
ATOM 1012 C CA . VAL A 1 119 ? 3.010 -9.887 -6.737 1.00 71.62 119 VAL A CA 1
ATOM 1013 C C . VAL A 1 119 ? 1.617 -10.022 -7.333 1.00 71.62 119 VAL A C 1
ATOM 1015 O O . VAL A 1 119 ? 1.039 -11.108 -7.411 1.00 71.62 119 VAL A O 1
ATOM 1018 N N . LEU A 1 120 ? 1.073 -8.904 -7.797 1.00 73.88 120 LEU A N 1
ATOM 1019 C CA . LEU A 1 120 ? -0.076 -8.922 -8.679 1.00 73.88 120 LEU A CA 1
ATOM 1020 C C . LEU A 1 120 ? 0.410 -9.066 -10.117 1.00 73.88 120 LEU A C 1
ATOM 1022 O O . LEU A 1 120 ? 1.001 -8.137 -10.661 1.00 73.88 120 LEU A O 1
ATOM 1026 N N . GLY A 1 121 ? 0.107 -10.206 -10.736 1.00 70.44 121 GLY A N 1
ATOM 1027 C CA . GLY A 1 121 ? 0.251 -10.362 -12.176 1.00 70.44 121 GLY A CA 1
ATOM 1028 C C . GLY A 1 121 ? -0.840 -9.600 -12.910 1.00 70.44 121 GLY A C 1
ATOM 1029 O O . GLY A 1 121 ? -2.009 -9.992 -12.868 1.00 70.44 121 GLY A O 1
ATOM 1030 N N . VAL A 1 122 ? -0.476 -8.519 -13.595 1.00 69.00 122 VAL A N 1
ATOM 1031 C CA . VAL A 1 122 ? -1.368 -7.892 -14.569 1.00 69.00 122 VAL A CA 1
ATOM 1032 C C . VAL A 1 122 ? -1.174 -8.593 -15.912 1.00 69.00 122 VAL A C 1
ATOM 1034 O O . VAL A 1 122 ? -0.062 -8.874 -16.335 1.00 69.00 122 VAL A O 1
ATOM 1037 N N . SER A 1 123 ? -2.250 -8.973 -16.598 1.00 56.31 123 SER A N 1
ATOM 1038 C CA . SER A 1 123 ? -2.073 -9.447 -17.973 1.00 56.31 123 SER A CA 1
ATOM 1039 C C . SER A 1 123 ? -1.732 -8.243 -18.850 1.00 56.31 123 SER A C 1
ATOM 1041 O O . SER A 1 123 ? -2.459 -7.244 -18.763 1.00 56.31 123 SER A O 1
ATOM 1043 N N . PRO A 1 124 ? -0.720 -8.318 -19.738 1.00 52.88 124 PRO A N 1
ATOM 1044 C CA . PRO A 1 124 ? -0.690 -7.403 -20.865 1.00 52.88 124 PRO A CA 1
ATOM 1045 C C . PRO A 1 124 ? -2.047 -7.530 -21.540 1.00 52.88 124 PRO A C 1
ATOM 1047 O O . PRO A 1 124 ? -2.504 -8.654 -21.778 1.00 52.88 124 PRO A O 1
ATOM 1050 N N . MET A 1 125 ? -2.731 -6.410 -21.796 1.00 47.22 125 MET A N 1
ATOM 1051 C CA . MET A 1 125 ? -3.900 -6.460 -22.667 1.00 47.22 125 MET A CA 1
ATOM 1052 C C . MET A 1 125 ? -3.449 -7.190 -23.923 1.00 47.22 125 MET A C 1
ATOM 1054 O O . MET A 1 125 ? -2.592 -6.705 -24.661 1.00 47.22 125 MET A O 1
ATOM 1058 N N . SER A 1 126 ? -3.970 -8.403 -24.102 1.00 42.59 126 SER A N 1
ATOM 1059 C CA . SER A 1 126 ? -3.736 -9.210 -25.283 1.00 42.59 126 SER A CA 1
ATOM 1060 C C . SER A 1 126 ? -3.992 -8.296 -26.466 1.00 42.59 126 SER A C 1
ATOM 1062 O O . SER A 1 126 ? -4.977 -7.559 -26.434 1.00 42.59 126 SER A O 1
ATOM 1064 N N . ASN A 1 127 ? -3.106 -8.310 -27.460 1.00 38.69 127 ASN A N 1
ATOM 1065 C CA . ASN A 1 127 ? -3.307 -7.668 -28.753 1.00 38.69 127 ASN A CA 1
ATOM 1066 C C . ASN A 1 127 ? -4.731 -7.943 -29.269 1.00 38.69 127 ASN A C 1
ATOM 1068 O O . ASN A 1 127 ? -4.969 -8.911 -29.986 1.00 38.69 127 ASN A O 1
ATOM 1072 N N . PHE A 1 128 ? -5.688 -7.094 -28.908 1.00 33.56 128 PHE A N 1
ATOM 1073 C CA . PHE A 1 128 ? -6.950 -6.981 -29.600 1.00 33.56 128 PHE A CA 1
ATOM 1074 C C . PHE A 1 128 ? -6.669 -5.998 -30.730 1.00 33.56 128 PHE A C 1
ATOM 1076 O O . PHE A 1 128 ? -6.244 -4.869 -30.457 1.00 33.56 128 PHE A O 1
ATOM 1083 N N . PRO A 1 129 ? -6.815 -6.417 -31.999 1.00 33.28 129 PRO A N 1
ATOM 1084 C CA . PRO A 1 129 ? -6.590 -5.514 -33.110 1.00 33.28 129 PRO A CA 1
ATOM 1085 C C . PRO A 1 129 ? -7.515 -4.313 -32.929 1.00 33.28 129 PRO A C 1
ATOM 1087 O O . PRO A 1 129 ? -8.703 -4.477 -32.637 1.00 33.28 129 PRO A O 1
ATOM 1090 N N . ARG A 1 130 ? -6.956 -3.107 -33.077 1.00 36.69 130 ARG A N 1
ATOM 1091 C CA . ARG A 1 130 ? -7.766 -1.896 -33.220 1.00 36.69 130 ARG A CA 1
ATOM 1092 C C . ARG A 1 130 ? -8.756 -2.163 -34.355 1.00 36.69 130 ARG A C 1
ATOM 1094 O O . ARG A 1 130 ? -8.317 -2.467 -35.465 1.00 36.69 130 ARG A O 1
ATOM 1101 N N . GLN A 1 131 ? -10.050 -2.123 -34.047 1.00 48.97 131 GLN A N 1
ATOM 1102 C CA . GLN A 1 131 ? -11.074 -1.944 -35.074 1.00 48.97 131 GLN A CA 1
ATOM 1103 C C . GLN A 1 131 ? -11.014 -0.509 -35.590 1.00 48.97 131 GLN A C 1
ATOM 1105 O O . GLN A 1 131 ? -10.712 0.391 -34.770 1.00 48.97 131 GLN A O 1
#

Secondary structure (DSSP, 8-state):
--HHHHHHHHHHHHHHHH-HHHHTTEEEPPPHHHHHHHTTTSSSPPPHHHHHHHTTEEEESSS-SSTTS--EE--HHHHHHHHHHHHHHHHS-TT-S-GGGT--TTEEEEEEETTEEEEEEPPP---PPP-

Foldseek 3Di:
DDPLLVVVVVVLVVCCVPPVVLNVFFAAADDPVRLCVLCVPQPDDDDPSVNVVRNHTQWGPDQDNDPPPSKTQHRSNVQSVVLVVLCVVLVDDDPDPCSPVPDDSQWTFRIDHDPDGPTDRDDDPPPPDDD